Protein AF-C5F052-F1 (afdb_monomer)

Structure (mmCIF, N/CA/C/O backbone):
data_AF-C5F052-F1
#
_entry.id   AF-C5F052-F1
#
loop_
_atom_site.group_PDB
_atom_site.id
_atom_site.type_symbol
_atom_site.label_atom_id
_atom_site.label_alt_id
_atom_site.label_comp_id
_atom_site.label_asym_id
_atom_site.label_entity_id
_atom_site.label_seq_id
_atom_site.pdbx_PDB_ins_code
_atom_site.Cartn_x
_atom_site.Cartn_y
_atom_site.Cartn_z
_atom_site.occupancy
_atom_site.B_iso_or_equiv
_atom_site.auth_seq_id
_atom_site.auth_comp_id
_atom_site.auth_asym_id
_atom_site.auth_atom_id
_atom_site.pdbx_PDB_model_num
ATOM 1 N N . MET A 1 1 ? 9.091 -8.309 -28.861 1.00 76.25 1 MET A N 1
ATOM 2 C CA . MET A 1 1 ? 9.147 -7.336 -27.752 1.00 76.25 1 MET A CA 1
ATOM 3 C C . MET A 1 1 ? 10.088 -6.227 -28.174 1.00 76.25 1 MET A C 1
ATOM 5 O O . MET A 1 1 ? 11.182 -6.551 -28.625 1.00 76.25 1 MET A O 1
ATOM 9 N N . ASN A 1 2 ? 9.654 -4.967 -28.148 1.00 94.31 2 ASN A N 1
ATOM 10 C CA . ASN A 1 2 ? 10.556 -3.864 -28.484 1.00 94.31 2 ASN A CA 1
ATOM 11 C C . ASN A 1 2 ? 11.431 -3.508 -27.253 1.00 94.31 2 ASN A C 1
ATOM 13 O O . ASN A 1 2 ? 11.089 -3.896 -26.133 1.00 94.31 2 ASN A O 1
ATOM 17 N N . PRO A 1 3 ? 12.548 -2.775 -27.420 1.00 95.12 3 PRO A N 1
ATOM 18 C CA . PRO A 1 3 ? 13.423 -2.424 -26.299 1.00 95.12 3 PRO A CA 1
ATOM 19 C C . PRO A 1 3 ? 12.743 -1.641 -25.165 1.00 95.12 3 PRO A C 1
ATOM 21 O O . PRO A 1 3 ? 13.102 -1.828 -24.007 1.00 95.12 3 PRO A O 1
ATOM 24 N N . LYS A 1 4 ? 11.758 -0.784 -25.466 1.00 94.38 4 LYS A N 1
ATOM 25 C CA . LYS A 1 4 ? 10.986 -0.046 -24.453 1.00 94.38 4 LYS A CA 1
ATOM 26 C C . LYS A 1 4 ? 10.128 -0.991 -23.617 1.00 94.38 4 LYS A C 1
ATOM 28 O O . LYS A 1 4 ? 10.202 -0.913 -22.398 1.00 94.38 4 LYS A O 1
ATOM 33 N N . ASP A 1 5 ? 9.410 -1.913 -24.259 1.00 94.31 5 ASP A N 1
ATOM 34 C CA . ASP A 1 5 ? 8.573 -2.903 -23.564 1.00 94.31 5 ASP A CA 1
ATOM 35 C C . ASP A 1 5 ? 9.423 -3.754 -22.607 1.00 94.31 5 ASP A C 1
ATOM 37 O O . ASP A 1 5 ? 9.027 -4.038 -21.480 1.00 94.31 5 ASP A O 1
ATOM 41 N N . PHE A 1 6 ? 10.629 -4.131 -23.046 1.00 94.19 6 PHE A N 1
ATOM 42 C CA . PHE A 1 6 ? 11.562 -4.895 -22.221 1.00 94.19 6 PHE A CA 1
ATOM 43 C C . PHE A 1 6 ? 12.068 -4.082 -21.019 1.00 94.19 6 PHE A C 1
ATOM 45 O O . PHE A 1 6 ? 12.111 -4.589 -19.900 1.00 94.19 6 PHE A O 1
ATOM 52 N N . ILE A 1 7 ? 12.407 -2.804 -21.223 1.00 94.12 7 ILE A N 1
ATOM 53 C CA . ILE A 1 7 ? 12.819 -1.899 -20.139 1.00 94.12 7 ILE A CA 1
ATOM 54 C C . ILE A 1 7 ? 11.684 -1.693 -19.127 1.00 94.12 7 ILE A C 1
ATOM 56 O O . ILE A 1 7 ? 11.941 -1.659 -17.925 1.00 94.12 7 ILE A O 1
ATOM 60 N N . GLU A 1 8 ? 10.441 -1.554 -19.584 1.00 92.19 8 GLU A N 1
ATOM 61 C CA . GLU A 1 8 ? 9.273 -1.440 -18.702 1.00 92.19 8 GLU A CA 1
ATOM 62 C C . GLU A 1 8 ? 9.063 -2.713 -17.884 1.00 92.19 8 GLU A C 1
ATOM 64 O O . GLU A 1 8 ? 8.912 -2.636 -16.667 1.00 92.19 8 GLU A O 1
ATOM 69 N N . GLN A 1 9 ? 9.178 -3.884 -18.512 1.00 93.44 9 GLN A N 1
ATOM 70 C CA . GLN A 1 9 ? 9.093 -5.160 -17.809 1.00 93.44 9 GLN A CA 1
ATOM 71 C C . GLN A 1 9 ? 10.181 -5.309 -16.730 1.00 93.44 9 GLN A C 1
ATOM 73 O O . GLN A 1 9 ? 9.907 -5.796 -15.634 1.00 93.44 9 GLN A O 1
ATOM 78 N N . LEU A 1 10 ? 11.416 -4.875 -17.006 1.00 94.44 10 LEU A N 1
ATOM 79 C CA . LEU A 1 10 ? 12.495 -4.890 -16.013 1.00 94.44 10 LEU A CA 1
ATOM 80 C C . LEU A 1 10 ? 12.200 -3.969 -14.822 1.00 94.44 10 LEU A C 1
ATOM 82 O O . LEU A 1 10 ? 12.484 -4.341 -13.684 1.00 94.44 10 LEU A O 1
ATOM 86 N N . LYS A 1 11 ? 11.612 -2.791 -15.067 1.00 92.50 11 LYS A N 1
ATOM 87 C CA . LYS A 1 11 ? 11.181 -1.880 -13.996 1.00 92.50 11 LYS A CA 1
ATOM 88 C C . LYS A 1 11 ? 10.094 -2.508 -13.135 1.00 92.50 11 LYS A C 1
ATOM 90 O O . LYS A 1 11 ? 10.193 -2.449 -11.915 1.00 92.50 11 LYS A O 1
ATOM 95 N N . ASP A 1 12 ? 9.119 -3.163 -13.759 1.00 93.75 12 ASP A N 1
ATOM 96 C CA . ASP A 1 12 ? 8.063 -3.864 -13.032 1.00 93.75 12 ASP A CA 1
ATOM 97 C C . ASP A 1 12 ? 8.633 -4.952 -12.125 1.00 93.75 12 ASP A C 1
ATOM 99 O O . ASP A 1 12 ? 8.259 -5.039 -10.959 1.00 93.75 12 ASP A O 1
ATOM 103 N N . TYR A 1 13 ? 9.574 -5.760 -12.620 1.00 94.50 13 TYR A N 1
ATOM 104 C CA . TYR A 1 13 ? 10.217 -6.780 -11.792 1.00 94.50 13 TYR A CA 1
ATOM 105 C C . TYR A 1 13 ? 11.030 -6.185 -10.644 1.00 94.50 13 TYR A C 1
ATOM 107 O O . TYR A 1 13 ? 10.999 -6.736 -9.545 1.0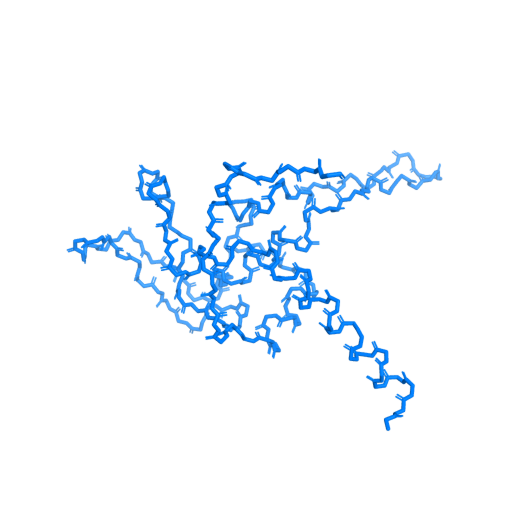0 94.50 13 TYR A O 1
ATOM 115 N N . ALA A 1 14 ? 11.721 -5.066 -10.868 1.00 93.19 14 ALA A N 1
ATOM 116 C CA . ALA A 1 14 ? 12.439 -4.369 -9.807 1.00 93.19 14 ALA A CA 1
ATOM 117 C C . ALA A 1 14 ? 11.477 -3.845 -8.728 1.00 93.19 14 ALA A C 1
ATOM 119 O O . ALA A 1 14 ? 11.719 -4.050 -7.540 1.00 93.19 14 ALA A O 1
ATOM 120 N N . ASP A 1 15 ? 10.357 -3.239 -9.130 1.00 94.44 15 ASP A N 1
ATOM 121 C CA . ASP A 1 15 ? 9.331 -2.757 -8.204 1.00 94.44 15 ASP A CA 1
ATOM 122 C C . ASP A 1 15 ? 8.656 -3.906 -7.446 1.00 94.44 15 ASP A C 1
ATOM 124 O O . ASP A 1 15 ? 8.441 -3.793 -6.242 1.00 94.44 15 ASP A O 1
ATOM 128 N N . ILE A 1 16 ? 8.365 -5.030 -8.111 1.00 92.75 16 ILE A N 1
ATOM 129 C CA . ILE A 1 16 ? 7.816 -6.236 -7.472 1.00 92.75 16 ILE A CA 1
ATOM 130 C C . ILE A 1 16 ? 8.807 -6.808 -6.454 1.00 92.75 16 ILE A C 1
ATOM 132 O O . ILE A 1 16 ? 8.405 -7.151 -5.342 1.00 92.75 16 ILE A O 1
ATOM 136 N N . ALA A 1 17 ? 10.088 -6.910 -6.813 1.00 91.50 17 ALA A N 1
ATOM 137 C CA . ALA A 1 17 ? 11.126 -7.401 -5.914 1.00 91.50 17 ALA A CA 1
ATOM 138 C C . ALA A 1 17 ? 11.255 -6.496 -4.682 1.00 91.50 17 ALA A C 1
ATOM 140 O O . ALA A 1 17 ? 11.246 -6.993 -3.559 1.00 91.50 17 ALA A O 1
ATOM 141 N N . ASP A 1 18 ? 11.284 -5.176 -4.869 1.00 91.06 18 ASP A N 1
ATOM 142 C CA . ASP A 1 18 ? 11.348 -4.207 -3.773 1.00 91.06 18 ASP A CA 1
ATOM 143 C C . ASP A 1 18 ? 10.094 -4.279 -2.881 1.00 91.06 18 ASP A C 1
ATOM 145 O O . ASP A 1 18 ? 10.191 -4.378 -1.658 1.00 91.06 18 ASP A O 1
ATOM 149 N N . ALA A 1 19 ? 8.908 -4.347 -3.493 1.00 91.25 19 ALA A N 1
ATOM 150 C CA . ALA A 1 19 ? 7.632 -4.497 -2.799 1.00 91.25 19 ALA A CA 1
ATOM 151 C C . ALA A 1 19 ? 7.489 -5.825 -2.041 1.00 91.25 19 ALA A C 1
ATOM 153 O O . ALA A 1 19 ? 6.732 -5.885 -1.073 1.00 91.25 19 ALA A O 1
ATOM 154 N N . SER A 1 20 ? 8.196 -6.886 -2.443 1.00 88.31 20 SER A N 1
ATOM 155 C CA . SER A 1 20 ? 8.141 -8.183 -1.754 1.00 88.31 20 SER A CA 1
ATOM 156 C C . SER A 1 20 ? 8.691 -8.123 -0.323 1.00 88.31 20 SER A C 1
ATOM 158 O O . SER A 1 20 ? 8.275 -8.906 0.526 1.00 88.31 20 SER A O 1
ATOM 160 N N . TYR A 1 21 ? 9.553 -7.139 -0.041 1.00 87.25 21 TYR A N 1
ATOM 161 C CA . TYR A 1 21 ? 10.078 -6.833 1.292 1.00 87.25 21 TYR A CA 1
ATOM 162 C C . TYR A 1 21 ? 9.204 -5.854 2.085 1.00 87.25 21 TYR A C 1
ATOM 164 O O . TYR A 1 21 ? 9.555 -5.476 3.208 1.00 87.25 21 TYR A O 1
ATOM 172 N N . ALA A 1 22 ? 8.075 -5.408 1.528 1.00 85.38 22 ALA A N 1
ATOM 173 C CA . ALA A 1 22 ? 7.105 -4.662 2.310 1.00 85.38 22 ALA A CA 1
ATOM 174 C C . ALA A 1 22 ? 6.522 -5.577 3.394 1.00 85.38 22 ALA A C 1
ATOM 176 O O . ALA A 1 22 ? 6.327 -6.776 3.188 1.00 85.38 22 ALA A O 1
ATOM 177 N N . MET A 1 23 ? 6.214 -5.011 4.560 1.00 80.19 23 MET A N 1
ATOM 178 C CA . MET A 1 23 ? 5.612 -5.755 5.666 1.00 80.19 23 MET A CA 1
ATOM 179 C C . MET A 1 23 ? 4.125 -6.056 5.376 1.00 80.19 23 MET A C 1
ATOM 181 O O . MET A 1 23 ? 3.211 -5.517 5.992 1.00 80.19 23 MET A O 1
ATOM 185 N N . LEU A 1 24 ? 3.860 -6.887 4.367 1.00 79.94 24 LEU A N 1
ATOM 186 C CA . LEU A 1 24 ? 2.518 -7.144 3.835 1.00 79.94 24 LEU A CA 1
ATOM 187 C C . LEU A 1 24 ? 1.652 -8.001 4.767 1.00 79.94 24 LEU A C 1
ATOM 189 O O . LEU A 1 24 ? 0.440 -8.061 4.584 1.00 79.94 24 LEU A O 1
ATOM 193 N N . GLU A 1 25 ? 2.232 -8.608 5.800 1.00 73.38 25 GLU A N 1
ATOM 194 C CA . GLU A 1 25 ? 1.491 -9.310 6.856 1.00 73.38 25 GLU A CA 1
ATOM 195 C C . GLU A 1 25 ? 0.474 -8.393 7.561 1.00 73.38 25 GLU A C 1
ATOM 197 O O . GLU A 1 25 ? -0.645 -8.818 7.877 1.00 73.38 25 GLU A O 1
ATOM 202 N N . TYR A 1 26 ? 0.796 -7.096 7.672 1.00 66.62 26 TYR A N 1
ATOM 203 C CA . TYR A 1 26 ? -0.071 -6.079 8.270 1.00 66.62 26 TYR A CA 1
ATOM 204 C C . TYR A 1 26 ? -1.338 -5.779 7.459 1.00 66.62 26 TYR A C 1
ATOM 206 O O . TYR A 1 26 ? -2.237 -5.128 7.985 1.00 66.62 26 TYR A O 1
ATOM 214 N N . ILE A 1 27 ? -1.459 -6.249 6.207 1.00 77.31 27 ILE A N 1
ATOM 215 C CA . ILE A 1 27 ? -2.703 -6.090 5.431 1.00 77.31 27 ILE A CA 1
ATOM 216 C C . ILE A 1 27 ? -3.790 -7.083 5.875 1.00 77.31 27 ILE A C 1
ATOM 218 O O . ILE A 1 27 ? -4.969 -6.830 5.634 1.00 77.31 27 ILE A O 1
ATOM 222 N N . LYS A 1 28 ? -3.407 -8.206 6.508 1.00 68.00 28 LYS A N 1
ATOM 223 C CA . LYS A 1 28 ? -4.319 -9.294 6.917 1.00 68.00 28 LYS A CA 1
ATOM 224 C C . LYS A 1 28 ? -4.411 -9.475 8.429 1.00 68.00 28 LYS A C 1
ATOM 226 O O . LYS A 1 28 ? -5.466 -9.873 8.917 1.00 68.00 28 LYS A O 1
ATOM 231 N N . LYS A 1 29 ? -3.340 -9.200 9.178 1.00 59.69 29 LYS A N 1
ATOM 232 C CA . LYS A 1 29 ? -3.299 -9.360 10.636 1.00 59.69 29 LYS A CA 1
ATOM 233 C C . LYS A 1 29 ? -2.735 -8.099 11.276 1.00 59.69 29 LYS A C 1
ATOM 235 O O . LYS A 1 29 ? -1.584 -7.742 11.064 1.00 59.69 29 LYS A O 1
ATOM 240 N N . ASN A 1 30 ? -3.543 -7.452 12.110 1.00 58.81 30 ASN A N 1
ATOM 241 C CA . ASN A 1 30 ? -3.002 -6.539 13.110 1.00 58.81 30 ASN A CA 1
ATOM 242 C C . ASN A 1 30 ? -2.183 -7.387 14.090 1.00 58.81 30 ASN A C 1
ATOM 244 O O . ASN A 1 30 ? -2.682 -8.411 14.568 1.00 58.81 30 ASN A O 1
ATOM 248 N N . THR A 1 31 ? -0.933 -7.010 14.353 1.00 53.16 31 THR A N 1
ATOM 249 C CA . THR A 1 31 ? -0.104 -7.743 15.319 1.00 53.16 31 THR A CA 1
ATOM 250 C C . THR A 1 31 ? -0.681 -7.635 16.733 1.00 53.16 31 THR A C 1
ATOM 252 O O . THR A 1 31 ? -1.579 -6.844 17.030 1.00 53.16 31 THR A O 1
ATOM 255 N N . GLU A 1 32 ? -0.184 -8.450 17.656 1.00 50.50 32 GLU A N 1
ATOM 256 C CA . GLU A 1 32 ? -0.645 -8.393 19.043 1.00 50.50 32 GLU A CA 1
ATOM 257 C C . GLU A 1 32 ? -0.286 -7.056 19.724 1.00 50.50 32 GLU A C 1
ATOM 259 O O . GLU A 1 32 ? -1.038 -6.579 20.574 1.00 50.50 32 GLU A O 1
ATOM 264 N N . SER A 1 33 ? 0.821 -6.410 19.327 1.00 54.91 33 SER A N 1
ATOM 265 C CA . SER A 1 33 ? 1.191 -5.072 19.816 1.00 54.91 33 SER A CA 1
ATOM 266 C C . SER A 1 33 ? 0.279 -3.982 19.246 1.00 54.91 33 SER A C 1
ATOM 268 O O . SER A 1 33 ? -0.161 -3.107 19.987 1.00 54.91 33 SER A O 1
ATOM 270 N N . ASP A 1 34 ? -0.073 -4.084 17.964 1.00 58.88 34 ASP A N 1
ATOM 271 C CA . ASP A 1 34 ? -1.050 -3.235 17.279 1.00 58.88 34 ASP A CA 1
ATOM 272 C C . ASP A 1 34 ? -2.405 -3.270 18.006 1.00 58.88 34 ASP A C 1
ATOM 274 O O . ASP A 1 34 ? -2.969 -2.229 18.343 1.00 58.88 34 ASP A O 1
ATOM 278 N N . ARG A 1 35 ? -2.875 -4.470 18.376 1.00 58.22 35 ARG A N 1
ATOM 279 C CA . ARG A 1 35 ? -4.088 -4.646 19.192 1.00 58.22 35 ARG A CA 1
ATOM 280 C C . ARG A 1 35 ? -3.955 -4.038 20.589 1.00 58.22 35 ARG A C 1
ATOM 282 O O . ARG A 1 35 ? -4.877 -3.364 21.038 1.00 58.22 35 ARG A O 1
ATOM 289 N N . LYS A 1 36 ? -2.823 -4.247 21.273 1.00 58.50 36 LYS A N 1
ATOM 290 C CA . LYS A 1 36 ? -2.569 -3.697 22.622 1.00 58.50 36 LYS A CA 1
ATOM 291 C C . LYS A 1 36 ? -2.497 -2.166 22.635 1.00 58.50 36 LYS A C 1
ATOM 293 O O . LYS A 1 36 ? -2.900 -1.557 23.620 1.00 58.50 36 LYS A O 1
ATOM 298 N N . ASN A 1 37 ? -2.041 -1.558 21.542 1.00 60.47 37 ASN A N 1
ATOM 299 C CA . ASN A 1 37 ? -1.910 -0.107 21.394 1.00 60.47 37 ASN A CA 1
ATOM 300 C C . ASN A 1 37 ? -3.102 0.550 20.674 1.00 60.47 37 ASN A C 1
ATOM 302 O O . ASN A 1 37 ? -3.049 1.743 20.385 1.00 60.47 37 ASN A O 1
ATOM 306 N N . ASN A 1 38 ? -4.166 -0.201 20.369 1.00 57.09 38 ASN A N 1
ATOM 307 C CA . ASN A 1 38 ? -5.303 0.250 19.557 1.00 57.09 38 ASN A CA 1
ATOM 308 C C . ASN A 1 38 ? -4.922 0.817 18.171 1.00 57.09 38 ASN A C 1
ATOM 310 O O . ASN A 1 38 ? -5.622 1.668 17.620 1.00 57.09 38 ASN A O 1
ATOM 314 N N . VAL A 1 39 ? -3.825 0.341 17.585 1.00 59.38 39 VAL A N 1
ATOM 315 C CA . VAL A 1 39 ? -3.371 0.708 16.242 1.00 59.38 39 VAL A CA 1
ATOM 316 C C . VAL A 1 39 ? -3.783 -0.407 15.295 1.00 59.38 39 VAL A C 1
ATOM 318 O O . VAL A 1 39 ? -3.124 -1.431 15.237 1.00 59.38 39 VAL A O 1
ATOM 321 N N . PHE A 1 40 ? -4.857 -0.237 14.529 1.00 62.56 40 PHE A N 1
ATOM 322 C CA . PHE A 1 40 ? -5.251 -1.233 13.530 1.00 62.56 40 PHE A CA 1
ATOM 323 C C . PHE A 1 40 ? -4.931 -0.692 12.136 1.00 62.56 40 PHE A C 1
ATOM 325 O O . PHE A 1 40 ? -5.242 0.447 11.785 1.00 62.56 40 PHE A O 1
ATOM 332 N N . LYS A 1 41 ? -4.227 -1.503 11.356 1.00 63.38 41 LYS A N 1
ATOM 333 C CA . LYS A 1 41 ? -3.577 -1.103 10.106 1.00 63.38 41 LYS A CA 1
ATOM 334 C C . LYS A 1 41 ? -4.246 -1.711 8.884 1.00 63.38 41 LYS A C 1
ATOM 336 O O . LYS A 1 41 ? -4.038 -1.208 7.789 1.00 63.38 41 LYS A O 1
ATOM 341 N N . ALA A 1 42 ? -5.058 -2.750 9.068 1.00 69.62 42 ALA A N 1
ATOM 342 C CA . ALA A 1 42 ? -5.524 -3.617 7.996 1.00 69.62 42 ALA A CA 1
ATOM 343 C C . ALA A 1 42 ? -6.974 -3.342 7.567 1.00 69.62 42 ALA A C 1
ATOM 345 O O . ALA A 1 42 ? -7.892 -3.354 8.384 1.00 69.62 42 ALA A O 1
ATOM 346 N N . ASP A 1 43 ? -7.185 -3.181 6.264 1.00 80.25 43 ASP A N 1
ATOM 347 C CA . ASP A 1 43 ? -8.498 -3.186 5.603 1.00 80.25 43 ASP A CA 1
ATOM 348 C C . ASP A 1 43 ? -8.752 -4.470 4.793 1.00 80.25 43 ASP A C 1
ATOM 350 O O . ASP A 1 43 ? -9.809 -4.614 4.179 1.00 80.25 43 ASP A O 1
ATOM 354 N N . ASN A 1 44 ? -7.802 -5.413 4.813 1.00 79.06 44 ASN A N 1
ATOM 355 C CA . ASN A 1 44 ? -7.828 -6.661 4.049 1.00 79.06 44 ASN A CA 1
ATOM 356 C C . ASN A 1 44 ? -7.959 -6.462 2.527 1.00 79.06 44 ASN A C 1
ATOM 358 O O . ASN A 1 44 ? -8.408 -7.358 1.809 1.00 79.06 44 ASN A O 1
ATOM 362 N N . LEU A 1 45 ? -7.559 -5.293 2.019 1.00 86.50 45 LEU A N 1
ATOM 363 C CA . LEU A 1 45 ? -7.492 -5.029 0.589 1.00 86.50 45 LEU A CA 1
ATOM 364 C C . LEU A 1 45 ? -6.102 -5.371 0.061 1.00 86.50 45 LEU A C 1
ATOM 366 O O . LEU A 1 45 ? -5.082 -5.004 0.635 1.00 86.50 45 LEU A O 1
ATOM 370 N N . THR A 1 46 ? -6.072 -6.073 -1.067 1.00 88.50 46 THR A N 1
ATOM 371 C CA . THR A 1 46 ? -4.839 -6.520 -1.733 1.00 88.50 46 THR A CA 1
ATOM 372 C C . THR A 1 46 ? -4.590 -5.801 -3.056 1.00 88.50 46 THR A C 1
ATOM 374 O O . THR A 1 46 ? -3.760 -6.256 -3.840 1.00 88.50 46 THR A O 1
ATOM 377 N N . PHE A 1 47 ? -5.381 -4.771 -3.359 1.00 92.44 47 PHE A N 1
ATOM 378 C CA . PHE A 1 47 ? -5.359 -4.027 -4.615 1.00 92.44 47 PHE A CA 1
ATOM 379 C C . PHE A 1 47 ? -5.983 -2.643 -4.422 1.00 92.44 47 PHE A C 1
ATOM 381 O O . PHE A 1 47 ? -6.956 -2.506 -3.676 1.00 92.44 47 PHE A O 1
ATOM 388 N N . GLY A 1 48 ? -5.450 -1.656 -5.139 1.00 94.56 48 GLY A N 1
ATOM 389 C CA . GLY A 1 48 ? -5.913 -0.275 -5.118 1.00 94.56 48 GLY A CA 1
ATOM 390 C C . GLY A 1 48 ? -5.259 0.569 -4.026 1.00 94.56 48 GLY A C 1
ATOM 391 O O . GLY A 1 48 ? -4.963 0.085 -2.929 1.00 94.56 48 GLY A O 1
ATOM 392 N N . ASP A 1 49 ? -5.055 1.851 -4.323 1.00 95.25 49 ASP A N 1
ATOM 393 C CA . ASP A 1 49 ? -4.429 2.801 -3.402 1.00 95.25 49 ASP A CA 1
ATOM 394 C C . ASP A 1 49 ? -5.421 3.450 -2.432 1.00 95.25 49 ASP A C 1
ATOM 396 O O . ASP A 1 49 ? -5.045 3.774 -1.306 1.00 95.25 49 ASP A O 1
ATOM 400 N N . LYS A 1 50 ? -6.697 3.587 -2.824 1.00 95.25 50 LYS A N 1
ATOM 401 C CA . LYS A 1 50 ? -7.755 4.215 -2.014 1.00 95.25 50 LYS A CA 1
ATOM 402 C C . LYS A 1 50 ? -8.913 3.289 -1.665 1.00 95.25 50 LYS A C 1
ATOM 404 O O . LYS A 1 50 ? -9.367 2.479 -2.475 1.00 95.25 50 LYS A O 1
ATOM 409 N N . LEU A 1 51 ? -9.485 3.518 -0.483 1.00 92.75 51 LEU A N 1
ATOM 410 C CA . LEU A 1 51 ? -10.766 2.944 -0.085 1.00 92.75 51 LEU A CA 1
ATOM 411 C C . LEU A 1 51 ? -11.920 3.465 -0.945 1.00 92.75 51 LEU A C 1
ATOM 413 O O . LEU A 1 51 ? -12.144 4.671 -1.043 1.00 92.75 51 LEU A O 1
ATOM 417 N N . GLN A 1 52 ? -12.714 2.540 -1.484 1.00 93.69 52 GLN A N 1
ATOM 418 C CA . GLN A 1 52 ? -13.917 2.852 -2.269 1.00 93.69 52 GLN A CA 1
ATOM 419 C C . GLN A 1 52 ? -15.173 3.033 -1.404 1.00 93.69 52 GLN A C 1
ATOM 421 O O . GLN A 1 52 ? -16.154 3.636 -1.844 1.00 93.69 52 GLN A O 1
ATOM 426 N N . GLN A 1 53 ? -15.130 2.552 -0.162 1.00 92.06 53 GLN A N 1
ATOM 427 C CA . GLN A 1 53 ? -16.198 2.645 0.827 1.00 92.06 53 GLN A CA 1
ATOM 428 C C . GLN A 1 53 ? -15.612 2.655 2.240 1.00 92.06 53 GLN A C 1
ATOM 430 O O . GLN A 1 53 ? -14.454 2.279 2.434 1.00 92.06 53 GLN A O 1
ATOM 435 N N . ASP A 1 54 ? -16.426 3.050 3.212 1.00 91.00 54 ASP A N 1
ATOM 436 C CA . ASP A 1 54 ? -16.056 2.991 4.621 1.00 91.00 54 ASP A CA 1
ATOM 437 C C . ASP A 1 54 ? -15.839 1.542 5.069 1.00 91.00 54 ASP A C 1
ATOM 439 O O . ASP A 1 54 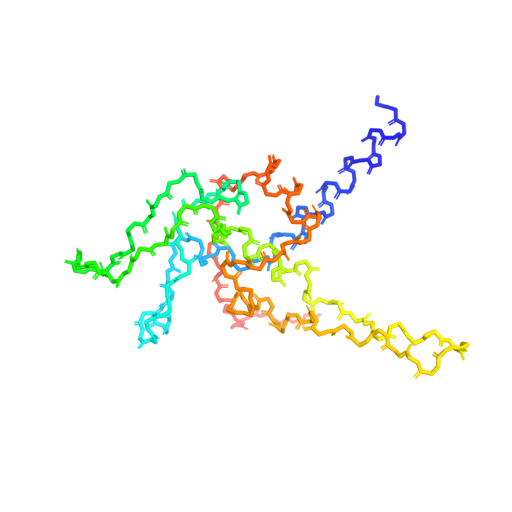? -16.622 0.645 4.742 1.00 91.00 54 ASP A O 1
ATOM 443 N N . ILE A 1 55 ? -14.797 1.317 5.867 1.00 85.56 55 ILE A N 1
ATOM 444 C CA . ILE A 1 55 ? -14.487 0.006 6.439 1.00 85.56 55 ILE A CA 1
ATOM 445 C C . ILE A 1 55 ? -14.628 0.073 7.952 1.00 85.56 55 ILE A C 1
ATOM 447 O O . ILE A 1 55 ? -13.977 0.869 8.627 1.00 85.56 55 ILE A O 1
ATOM 451 N N . LYS A 1 56 ? -15.489 -0.791 8.491 1.00 85.75 56 LYS A N 1
ATOM 452 C CA . LYS A 1 56 ? -15.672 -0.964 9.933 1.00 85.75 56 LYS A CA 1
ATOM 453 C C . LYS A 1 56 ? -14.605 -1.913 10.451 1.00 85.75 56 LYS A C 1
ATOM 455 O O . LYS A 1 56 ? -14.644 -3.101 10.138 1.00 85.75 56 LYS A O 1
ATOM 460 N N . VAL A 1 57 ? -13.692 -1.397 11.260 1.00 78.62 57 VAL A N 1
ATOM 461 C CA . VAL A 1 57 ? -12.669 -2.214 11.906 1.00 78.62 57 VAL A CA 1
ATOM 462 C C . VAL A 1 57 ? -13.199 -2.661 13.260 1.00 78.62 57 VAL A C 1
ATOM 464 O O . VAL A 1 57 ? -13.679 -1.849 14.056 1.00 78.62 57 VAL A O 1
ATOM 467 N N . LYS A 1 58 ? -13.168 -3.974 13.486 1.00 77.75 58 LYS A N 1
ATOM 468 C CA . LYS A 1 58 ? -13.691 -4.619 14.689 1.00 77.75 58 LYS A CA 1
ATOM 469 C C . LYS A 1 58 ? -12.579 -5.336 15.445 1.00 77.75 58 LYS A C 1
ATOM 471 O O . LYS A 1 58 ? -11.598 -5.753 14.833 1.00 77.75 58 LYS A O 1
ATOM 476 N N . ASP A 1 59 ? -12.750 -5.477 16.755 1.00 75.88 59 ASP A N 1
ATOM 477 C CA . ASP A 1 59 ? -11.890 -6.332 17.574 1.00 75.88 59 ASP A CA 1
ATOM 478 C C . ASP A 1 59 ? -12.194 -7.826 17.351 1.00 75.88 59 ASP A C 1
ATOM 480 O O . ASP A 1 59 ? -13.136 -8.203 16.647 1.00 75.88 59 ASP A O 1
ATOM 484 N N . ASP A 1 60 ? -11.414 -8.687 18.005 1.00 73.12 60 ASP A N 1
ATOM 485 C CA . ASP A 1 60 ? -11.581 -10.145 17.945 1.00 73.12 60 ASP A CA 1
ATOM 486 C C . ASP A 1 60 ? -12.910 -10.629 18.562 1.00 73.12 60 ASP A C 1
ATOM 488 O O . ASP A 1 60 ? -13.304 -11.778 18.373 1.00 73.12 60 ASP A O 1
ATOM 492 N N . LYS A 1 61 ? -13.619 -9.758 19.293 1.00 80.19 61 LYS A N 1
ATOM 493 C CA . LYS A 1 61 ? -14.930 -10.015 19.908 1.00 80.19 61 LYS A CA 1
ATOM 494 C C . LYS A 1 61 ? -16.088 -9.451 19.070 1.00 80.19 61 LYS A C 1
ATOM 496 O O . LYS A 1 61 ? -17.245 -9.613 19.447 1.00 80.19 61 LYS A O 1
ATOM 501 N N . GLY A 1 62 ? -15.801 -8.813 17.934 1.00 77.19 62 GLY A N 1
ATOM 502 C CA . GLY A 1 62 ? -16.787 -8.231 17.027 1.00 77.19 62 GLY A CA 1
ATOM 503 C C . GLY A 1 62 ? -17.269 -6.821 17.391 1.00 77.19 62 GLY A C 1
ATOM 504 O O . GLY A 1 62 ? -18.151 -6.300 16.696 1.00 77.19 62 GLY A O 1
ATOM 505 N N . ASN A 1 63 ? -16.701 -6.182 18.418 1.00 82.75 63 ASN A N 1
ATOM 506 C CA . ASN A 1 63 ? -17.016 -4.802 18.783 1.00 82.75 63 ASN A CA 1
ATOM 507 C C . ASN A 1 63 ? -16.421 -3.834 17.761 1.00 82.75 63 ASN A C 1
ATOM 509 O O . ASN A 1 63 ? -15.294 -4.018 17.304 1.00 82.75 63 ASN A O 1
ATOM 513 N N . LEU A 1 64 ? -17.168 -2.784 17.410 1.00 83.56 64 LEU A N 1
ATOM 514 C CA . LEU A 1 64 ? -16.658 -1.718 16.550 1.00 83.56 64 LEU A CA 1
ATOM 515 C C . LEU A 1 64 ? -15.579 -0.930 17.296 1.00 83.56 64 LEU A C 1
ATOM 517 O O . LEU A 1 64 ? -15.844 -0.401 18.372 1.00 83.56 64 LEU A O 1
ATOM 521 N N . LEU A 1 65 ? -14.402 -0.812 16.690 1.00 79.31 65 LEU A N 1
ATOM 522 C CA . LEU A 1 65 ? -13.317 0.008 17.221 1.00 79.31 65 LEU A CA 1
ATOM 523 C C . LEU A 1 65 ? -13.317 1.389 16.575 1.00 79.31 65 LEU A C 1
ATOM 525 O O . LEU A 1 65 ? -13.370 2.400 17.266 1.00 79.31 65 LEU A O 1
ATOM 529 N N . TYR A 1 66 ? -13.306 1.436 15.243 1.00 82.19 66 TYR A N 1
ATOM 530 C CA . TYR A 1 66 ? -13.403 2.676 14.476 1.00 82.19 66 TYR A CA 1
ATOM 531 C C . TYR A 1 66 ? -13.838 2.399 13.032 1.00 82.19 66 TYR A C 1
ATOM 533 O O . TYR A 1 66 ? -13.946 1.251 12.586 1.00 82.19 66 TYR A O 1
ATOM 541 N N . ILE A 1 67 ? -14.097 3.481 12.299 1.00 85.88 67 ILE A N 1
ATOM 542 C CA . ILE A 1 67 ? -14.422 3.459 10.875 1.00 85.88 67 ILE A CA 1
ATOM 543 C C . ILE A 1 67 ? -13.257 4.083 10.118 1.00 85.88 67 ILE A C 1
ATOM 545 O O . ILE A 1 67 ? -12.871 5.218 10.391 1.00 85.88 67 ILE A O 1
ATOM 549 N N . LYS A 1 68 ? -12.707 3.343 9.159 1.00 86.81 68 LYS A N 1
ATOM 550 C CA . LYS A 1 68 ? -11.748 3.868 8.194 1.00 86.81 68 LYS A CA 1
ATOM 551 C C . LYS A 1 68 ? -12.536 4.472 7.024 1.00 86.81 68 LYS A C 1
ATOM 553 O O . LYS A 1 68 ? -13.253 3.723 6.357 1.00 86.81 68 LYS A O 1
ATOM 558 N N . PRO A 1 69 ? -12.467 5.793 6.797 1.00 90.88 69 PRO A N 1
ATOM 559 C CA . PRO A 1 69 ? -13.365 6.454 5.862 1.00 90.88 69 PRO A CA 1
ATOM 560 C C . PRO A 1 69 ? -12.951 6.232 4.406 1.00 90.88 69 PRO A C 1
ATOM 562 O O . PRO A 1 69 ? -11.761 6.127 4.081 1.00 90.88 69 PRO A O 1
ATOM 565 N N . LYS A 1 70 ? -13.943 6.216 3.515 1.00 93.94 70 LYS A N 1
ATOM 566 C CA . LYS A 1 70 ? -13.776 6.228 2.060 1.00 93.94 70 LYS A CA 1
ATOM 567 C C . LYS A 1 70 ? -12.787 7.318 1.625 1.00 93.94 70 LYS A C 1
ATOM 569 O O . LYS A 1 70 ? -12.787 8.425 2.155 1.00 93.94 70 LYS A O 1
ATOM 574 N N . GLY A 1 71 ? -11.962 7.015 0.623 1.00 93.31 71 GLY A N 1
ATOM 575 C CA . GL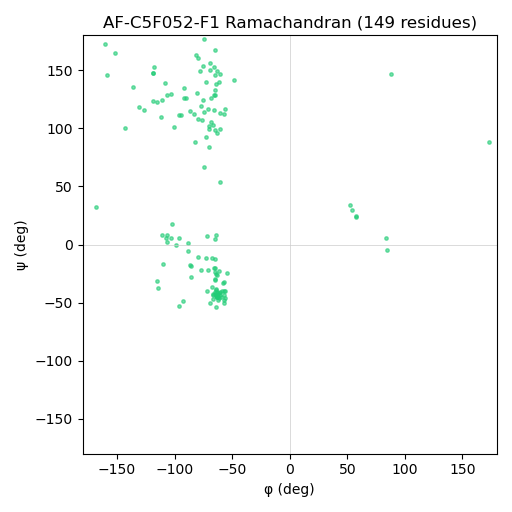Y A 1 71 ? -10.979 7.948 0.059 1.00 93.31 71 GLY A CA 1
ATOM 576 C C . GLY A 1 71 ? -9.641 8.017 0.805 1.00 93.31 71 GLY A C 1
ATOM 577 O O . GLY A 1 71 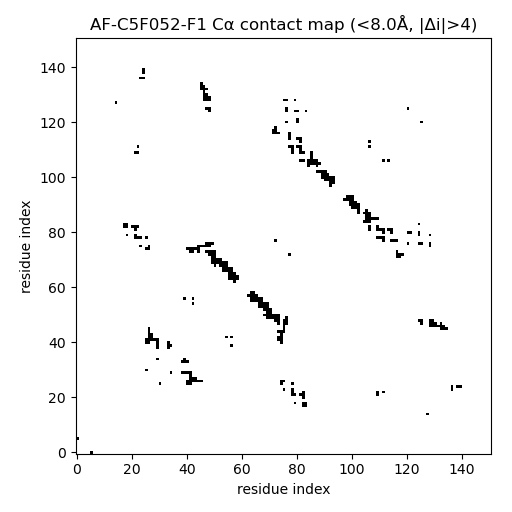? -8.712 8.667 0.323 1.00 93.31 71 GLY A O 1
ATOM 578 N N . THR A 1 72 ? -9.497 7.322 1.937 1.00 92.31 72 THR A N 1
ATOM 579 C CA . THR A 1 72 ? -8.194 7.143 2.602 1.00 92.31 72 THR A CA 1
ATOM 580 C C . THR A 1 72 ? -7.353 6.057 1.934 1.00 92.31 72 THR A C 1
ATOM 582 O O . THR A 1 72 ? -7.875 5.226 1.188 1.00 92.31 72 THR A O 1
ATOM 585 N N . ASN A 1 73 ? -6.042 6.084 2.181 1.00 92.25 73 ASN A N 1
ATOM 586 C CA . ASN A 1 73 ? -5.076 5.115 1.667 1.00 92.25 73 ASN A CA 1
ATOM 587 C C . ASN A 1 73 ? -5.387 3.700 2.174 1.00 92.25 73 ASN A C 1
ATOM 589 O O . ASN A 1 73 ? -5.717 3.523 3.351 1.00 92.25 73 ASN A O 1
ATOM 593 N N . THR A 1 74 ? -5.249 2.686 1.319 1.00 91.44 74 THR A N 1
ATOM 594 C CA . THR A 1 74 ? -5.353 1.279 1.733 1.00 91.44 74 THR A CA 1
ATOM 595 C C . THR A 1 74 ? -4.168 0.866 2.609 1.00 91.44 74 THR A C 1
ATOM 597 O O . THR A 1 74 ? -3.088 1.451 2.534 1.00 91.44 74 THR A O 1
ATOM 600 N N . ALA A 1 75 ? -4.349 -0.165 3.437 1.00 88.88 75 ALA A N 1
ATOM 601 C CA . ALA A 1 75 ? -3.265 -0.785 4.203 1.00 88.88 75 ALA A CA 1
ATOM 602 C C . ALA A 1 75 ? -2.135 -1.254 3.278 1.00 88.88 75 ALA A C 1
ATOM 604 O O . ALA A 1 75 ? -0.954 -1.061 3.562 1.00 88.88 75 ALA A O 1
ATOM 605 N N . TYR A 1 76 ? -2.528 -1.817 2.134 1.00 91.25 76 TYR A N 1
ATOM 606 C CA . TYR A 1 76 ? -1.624 -2.225 1.073 1.00 91.25 76 TYR A CA 1
ATOM 607 C C . TYR A 1 76 ? -0.772 -1.056 0.570 1.00 91.25 76 TYR A C 1
ATOM 609 O O . TYR A 1 76 ? 0.452 -1.156 0.558 1.00 91.25 76 TYR A O 1
ATOM 617 N N . ALA A 1 77 ? -1.385 0.079 0.237 1.00 92.56 77 ALA A N 1
ATOM 618 C CA . ALA A 1 77 ? -0.651 1.243 -0.241 1.00 92.56 77 ALA A CA 1
ATOM 619 C C . ALA A 1 77 ? 0.239 1.890 0.817 1.00 92.56 77 ALA A C 1
ATOM 621 O O . ALA A 1 77 ? 1.356 2.290 0.498 1.00 92.56 77 ALA A O 1
ATOM 622 N N . CYS A 1 78 ? -0.197 1.925 2.077 1.00 90.19 78 CYS A N 1
ATOM 623 C CA . CYS A 1 78 ? 0.653 2.374 3.175 1.00 90.19 78 CYS A CA 1
ATOM 624 C C . CYS A 1 78 ? 1.900 1.485 3.334 1.00 90.19 78 CYS A C 1
ATOM 626 O O . CYS A 1 78 ? 2.995 2.011 3.516 1.00 90.19 78 CYS A O 1
ATOM 628 N N . ALA A 1 79 ? 1.762 0.159 3.223 1.00 89.12 79 ALA A N 1
ATOM 629 C CA . ALA A 1 79 ? 2.893 -0.767 3.315 1.00 89.12 79 ALA A CA 1
ATOM 630 C C . ALA A 1 79 ? 3.891 -0.585 2.159 1.00 89.12 79 ALA A C 1
ATOM 632 O O . ALA A 1 79 ? 5.103 -0.577 2.378 1.00 89.12 79 ALA A O 1
ATOM 633 N N . ILE A 1 80 ? 3.385 -0.406 0.935 1.00 92.56 80 ILE A N 1
ATOM 634 C CA . ILE A 1 80 ? 4.222 -0.164 -0.246 1.00 92.56 80 ILE A CA 1
ATOM 635 C C . ILE A 1 80 ? 4.937 1.187 -0.154 1.00 92.56 80 ILE A C 1
ATOM 637 O O . ILE A 1 80 ? 6.138 1.252 -0.399 1.00 92.56 80 ILE A O 1
ATOM 641 N N . GLU A 1 81 ? 4.245 2.248 0.268 1.00 92.50 81 GLU A N 1
ATOM 642 C CA . GLU A 1 81 ? 4.864 3.562 0.474 1.00 92.50 81 GLU A CA 1
ATOM 643 C C . GLU A 1 81 ? 5.968 3.498 1.532 1.00 92.50 81 GLU A C 1
ATOM 645 O O . GLU A 1 81 ? 7.052 4.041 1.319 1.00 92.50 81 GLU A O 1
ATOM 650 N N . ALA A 1 82 ? 5.724 2.799 2.645 1.00 88.50 82 ALA A N 1
ATOM 651 C CA . ALA A 1 82 ? 6.724 2.596 3.688 1.00 88.50 82 ALA A CA 1
ATOM 652 C C . ALA A 1 82 ? 7.991 1.937 3.141 1.00 88.50 82 ALA A C 1
ATOM 654 O O . ALA A 1 82 ? 9.097 2.393 3.429 1.00 88.50 82 ALA A O 1
ATOM 655 N N . ARG A 1 83 ? 7.823 0.914 2.296 1.00 91.12 83 ARG A N 1
ATOM 656 C CA . ARG A 1 83 ? 8.937 0.201 1.678 1.00 91.12 83 ARG A CA 1
ATOM 657 C C . ARG A 1 83 ? 9.685 1.044 0.653 1.00 91.12 83 ARG A C 1
ATOM 659 O O . ARG A 1 83 ? 10.900 1.191 0.748 1.00 91.12 83 ARG A O 1
ATOM 666 N N . PHE A 1 84 ? 8.973 1.655 -0.288 1.00 90.75 84 PHE A N 1
ATOM 667 C CA . PHE A 1 84 ? 9.589 2.444 -1.357 1.00 90.75 84 PHE A CA 1
ATOM 668 C C . PHE A 1 84 ? 10.314 3.698 -0.858 1.00 90.75 84 PHE A C 1
ATOM 670 O O . PHE A 1 84 ? 11.177 4.213 -1.567 1.00 90.75 84 PHE A O 1
ATOM 677 N N . ASN A 1 85 ? 9.997 4.184 0.346 1.00 86.75 85 ASN A N 1
ATOM 678 C CA . ASN A 1 85 ? 10.670 5.326 0.965 1.00 86.75 85 ASN A CA 1
ATOM 679 C C . ASN A 1 85 ? 11.613 4.934 2.122 1.00 86.75 85 ASN A C 1
ATOM 681 O O . ASN A 1 85 ? 12.135 5.820 2.803 1.00 86.75 85 ASN A O 1
ATOM 685 N N . GLN A 1 86 ? 11.872 3.641 2.354 1.00 81.25 86 GLN A N 1
ATOM 686 C CA . GLN A 1 86 ? 12.726 3.193 3.463 1.00 81.25 86 GLN A CA 1
ATOM 687 C C . GLN A 1 86 ? 14.169 3.695 3.337 1.00 81.25 86 GLN A C 1
ATOM 689 O O . GLN A 1 86 ? 14.791 4.147 4.304 1.00 81.25 86 GLN A O 1
ATOM 694 N N . GLU A 1 87 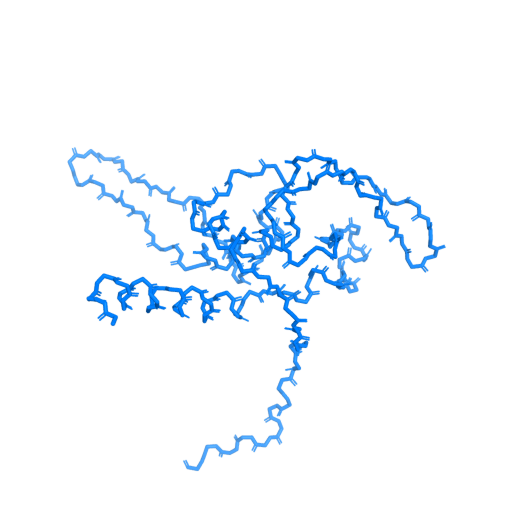? 14.705 3.610 2.123 1.00 67.88 87 GLU A N 1
ATOM 695 C CA . GLU A 1 87 ? 16.095 3.933 1.804 1.00 67.88 87 GLU A CA 1
ATOM 696 C C . GLU A 1 87 ? 16.245 5.301 1.140 1.00 67.88 87 GLU A C 1
ATOM 698 O O . GLU A 1 87 ? 17.287 5.588 0.553 1.00 67.88 87 GLU A O 1
ATOM 703 N N . LYS A 1 88 ? 15.238 6.181 1.246 1.00 65.44 88 LYS A N 1
ATOM 704 C CA . LYS A 1 88 ? 15.412 7.578 0.843 1.00 65.44 88 LYS A CA 1
ATOM 705 C C . LYS A 1 88 ? 16.523 8.207 1.685 1.00 65.44 88 LYS A C 1
ATOM 707 O O . LYS A 1 88 ? 16.343 8.573 2.847 1.00 65.44 88 LYS A O 1
ATOM 712 N N . ILE A 1 89 ? 17.709 8.271 1.092 1.00 51.88 89 ILE A N 1
ATOM 713 C CA . ILE A 1 89 ? 18.878 8.976 1.595 1.00 51.88 89 ILE A CA 1
ATOM 714 C C . ILE A 1 89 ? 19.087 10.138 0.638 1.00 51.88 89 ILE A C 1
ATOM 716 O O . ILE A 1 89 ? 19.497 9.944 -0.503 1.00 51.88 89 ILE A O 1
ATOM 720 N N . GLY A 1 90 ? 18.823 11.356 1.099 1.00 51.53 90 GLY A N 1
ATOM 721 C CA . GLY A 1 90 ? 19.144 12.515 0.287 1.00 51.53 90 GLY A CA 1
ATOM 722 C C . GLY A 1 90 ? 18.643 13.819 0.858 1.00 51.53 90 GLY A C 1
ATOM 723 O O . GLY A 1 90 ? 17.603 14.320 0.456 1.00 51.53 90 GLY A O 1
ATOM 724 N N . SER A 1 91 ? 19.452 14.448 1.707 1.00 51.34 91 SER A N 1
ATOM 725 C CA . SER A 1 91 ? 19.496 15.902 1.666 1.00 51.34 91 SER A CA 1
ATOM 726 C C . SER A 1 91 ? 20.078 16.304 0.308 1.00 51.34 91 SER A C 1
ATOM 728 O O . SER A 1 91 ? 21.299 16.278 0.143 1.00 51.34 91 SER A O 1
ATOM 730 N N . LEU A 1 92 ? 19.250 16.654 -0.681 1.00 53.28 92 LEU A N 1
ATOM 731 C CA . LEU A 1 92 ? 19.781 17.324 -1.869 1.00 53.28 92 LEU A CA 1
ATOM 732 C C . LEU A 1 92 ? 20.141 18.749 -1.451 1.00 53.28 92 LEU A C 1
ATOM 734 O O . LEU A 1 92 ? 19.299 19.647 -1.418 1.00 53.28 92 LEU A O 1
ATOM 738 N N . CYS A 1 93 ? 21.393 18.937 -1.054 1.00 58.47 93 CYS A N 1
ATOM 739 C CA . CYS A 1 93 ? 21.959 20.254 -0.833 1.00 58.47 93 CYS A CA 1
ATOM 740 C C . CYS A 1 93 ? 22.336 20.830 -2.192 1.00 58.47 93 CYS A C 1
ATOM 742 O O . CYS A 1 93 ? 23.276 20.364 -2.831 1.00 58.47 93 CYS A O 1
ATOM 744 N N . ILE A 1 94 ? 21.570 21.817 -2.653 1.00 66.38 94 ILE A N 1
ATOM 745 C CA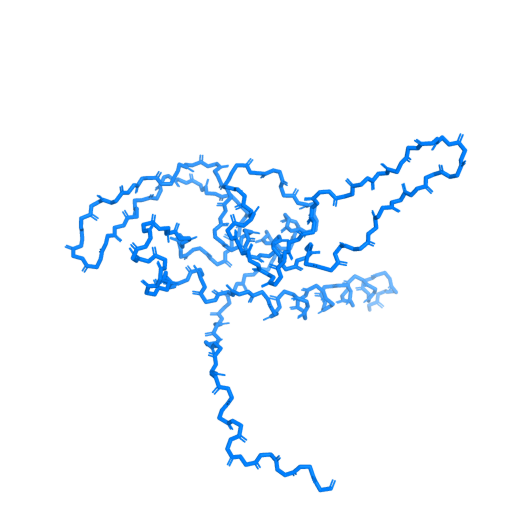 . ILE A 1 94 ? 21.895 22.561 -3.869 1.00 66.38 94 ILE A CA 1
ATOM 746 C C . ILE A 1 94 ? 23.053 23.504 -3.501 1.00 66.38 94 ILE A C 1
ATOM 748 O O . ILE A 1 94 ? 22.829 24.405 -2.702 1.00 66.38 94 ILE A O 1
ATOM 752 N N . PRO A 1 95 ? 24.277 23.366 -4.041 1.00 54.44 95 PRO A N 1
ATOM 753 C CA . PRO A 1 95 ? 25.430 24.148 -3.570 1.00 54.44 95 PRO A CA 1
ATOM 754 C C . PRO A 1 95 ? 25.281 25.670 -3.744 1.00 54.44 95 PRO A C 1
ATOM 756 O O . PRO A 1 95 ? 25.929 26.435 -3.040 1.00 54.44 95 PRO A O 1
ATOM 759 N N . LEU A 1 96 ? 24.425 26.115 -4.676 1.00 58.75 96 LEU A N 1
ATOM 760 C CA . LEU A 1 96 ? 24.210 27.535 -4.999 1.00 58.75 96 LEU A CA 1
ATOM 761 C C . LEU A 1 96 ? 23.184 28.245 -4.109 1.00 58.75 96 LEU A C 1
ATOM 763 O O . LEU A 1 96 ? 23.142 29.471 -4.068 1.00 58.75 96 LEU A O 1
ATOM 767 N N . THR A 1 97 ? 22.328 27.498 -3.423 1.00 54.66 97 THR A N 1
ATOM 768 C CA . THR A 1 97 ? 21.322 28.057 -2.521 1.00 54.66 97 THR A CA 1
ATOM 769 C C . THR A 1 97 ? 21.545 27.334 -1.215 1.00 54.66 97 THR A C 1
ATOM 771 O O . THR A 1 97 ? 21.377 26.128 -1.235 1.00 54.66 97 THR A O 1
ATOM 774 N N . ASN A 1 98 ? 21.938 27.989 -0.119 1.00 56.81 98 ASN A N 1
ATOM 775 C CA . ASN A 1 98 ? 22.214 27.377 1.201 1.00 56.81 98 ASN A CA 1
ATOM 776 C C . ASN A 1 98 ? 20.983 26.664 1.824 1.00 56.81 98 ASN A C 1
ATOM 778 O O . ASN A 1 98 ? 20.538 26.968 2.926 1.00 56.81 98 ASN A O 1
ATOM 782 N N . LYS A 1 99 ? 20.375 25.747 1.082 1.00 49.94 99 LYS A N 1
ATOM 783 C CA . LYS A 1 99 ? 19.063 25.153 1.228 1.00 49.94 99 LYS A CA 1
ATOM 784 C C . LYS A 1 99 ? 19.225 23.704 0.809 1.00 49.94 99 LYS A C 1
ATOM 786 O O . LYS A 1 99 ? 19.279 23.359 -0.370 1.00 49.94 99 LYS A O 1
ATOM 791 N N . CYS A 1 100 ? 19.332 22.862 1.817 1.00 57.50 100 CYS A N 1
ATOM 792 C CA . CYS A 1 100 ? 19.198 21.437 1.635 1.00 57.50 100 CYS A CA 1
ATOM 793 C C . CYS A 1 100 ? 17.710 21.103 1.573 1.00 57.50 100 CYS A C 1
ATOM 795 O O . CYS A 1 100 ? 16.935 21.524 2.435 1.00 57.50 100 CYS A O 1
ATOM 797 N N . LEU A 1 101 ? 17.303 20.344 0.557 1.00 55.56 101 LEU A N 1
ATOM 798 C CA . LEU A 1 101 ? 16.037 19.622 0.586 1.00 55.56 101 LEU A CA 1
ATOM 799 C C . LEU A 1 101 ? 16.203 18.497 1.605 1.00 55.56 101 LEU A C 1
ATOM 801 O O . LEU A 1 101 ? 16.614 17.403 1.252 1.00 55.56 101 LEU A O 1
ATOM 805 N N . ILE A 1 102 ? 16.001 18.796 2.888 1.00 54.84 102 ILE A N 1
ATOM 806 C CA . ILE A 1 102 ? 16.029 17.788 3.949 1.00 54.84 102 ILE A CA 1
ATOM 807 C C . ILE A 1 102 ? 14.778 16.929 3.757 1.00 54.84 102 ILE A C 1
ATOM 809 O O . ILE A 1 102 ? 13.675 17.365 4.091 1.00 54.84 102 ILE A O 1
ATOM 813 N N . GLU A 1 103 ? 14.931 15.739 3.178 1.00 57.06 103 GLU A N 1
ATOM 814 C CA . GLU A 1 103 ? 13.822 14.801 3.037 1.00 57.06 103 GLU A CA 1
ATOM 815 C C . GLU A 1 103 ? 13.420 14.277 4.422 1.00 57.06 103 GLU A C 1
ATOM 817 O O . GLU A 1 103 ? 14.099 13.455 5.035 1.00 57.06 103 GLU A O 1
ATOM 822 N N . LYS A 1 104 ? 12.283 14.775 4.920 1.00 52.47 104 LYS A N 1
ATOM 823 C CA . LYS A 1 104 ? 11.582 14.283 6.117 1.00 52.47 104 LYS A CA 1
ATOM 824 C C . LYS A 1 104 ? 10.894 12.924 5.892 1.00 52.47 104 LYS A C 1
ATOM 826 O O . LYS A 1 104 ? 10.168 12.468 6.768 1.00 52.47 104 LYS A O 1
ATOM 831 N N . ASP A 1 105 ? 11.129 12.293 4.744 1.00 57.31 105 ASP A N 1
ATOM 832 C CA . ASP A 1 105 ? 10.328 11.179 4.230 1.00 57.31 105 ASP A CA 1
ATOM 833 C C . ASP A 1 105 ? 11.004 9.814 4.406 1.00 57.31 105 ASP A C 1
ATOM 835 O O . ASP A 1 105 ? 10.491 8.811 3.912 1.00 57.31 105 ASP A O 1
ATOM 839 N N . LYS A 1 106 ? 12.158 9.750 5.086 1.00 65.44 106 LYS A N 1
ATOM 840 C CA . LYS A 1 106 ? 12.784 8.465 5.399 1.00 65.44 106 LYS A CA 1
ATOM 841 C C . LYS A 1 106 ? 11.887 7.699 6.366 1.00 65.44 106 LYS A C 1
ATOM 843 O O . LYS A 1 106 ? 11.720 8.115 7.511 1.00 65.44 106 LYS A O 1
ATOM 848 N N . ILE A 1 107 ? 11.376 6.558 5.916 1.00 65.56 107 ILE A N 1
ATOM 849 C CA . ILE A 1 107 ? 10.587 5.663 6.759 1.00 65.56 107 ILE A CA 1
ATOM 850 C C . ILE A 1 107 ? 11.521 4.613 7.347 1.00 65.56 107 ILE A C 1
ATOM 852 O O . ILE A 1 107 ? 12.086 3.776 6.648 1.00 65.56 107 ILE A O 1
ATOM 856 N N . SER A 1 108 ? 11.739 4.681 8.657 1.00 68.88 108 SER A N 1
ATOM 857 C CA . SER A 1 108 ? 12.636 3.734 9.322 1.00 68.88 108 SER A CA 1
ATOM 858 C C . SER A 1 108 ? 12.073 2.314 9.234 1.00 68.88 108 SER A C 1
ATOM 860 O O . SER A 1 108 ? 10.904 2.105 9.537 1.00 68.88 108 SER A O 1
ATOM 862 N N . ASN A 1 109 ? 12.905 1.337 8.860 1.00 71.81 109 ASN A N 1
ATOM 863 C CA . ASN A 1 109 ? 12.603 -0.097 8.967 1.00 71.81 109 ASN A CA 1
ATOM 864 C C . ASN A 1 109 ? 11.271 -0.555 8.333 1.00 71.81 109 ASN A C 1
ATOM 866 O O . ASN A 1 109 ? 10.640 -1.459 8.872 1.00 71.81 109 ASN A O 1
ATOM 870 N N . ASN A 1 110 ? 10.824 0.047 7.222 1.00 73.69 110 ASN A N 1
ATOM 871 C CA . ASN A 1 110 ? 9.514 -0.242 6.603 1.00 73.69 110 ASN A CA 1
ATOM 872 C C . ASN A 1 110 ? 8.318 -0.031 7.540 1.00 73.69 110 ASN A C 1
ATOM 874 O O . ASN A 1 110 ? 7.261 -0.635 7.351 1.00 73.69 110 ASN A O 1
ATOM 878 N N . ASP A 1 111 ? 8.470 0.815 8.556 1.00 78.12 111 ASP A N 1
ATOM 879 C CA . ASP A 1 111 ? 7.442 1.032 9.557 1.00 78.12 111 ASP A CA 1
ATOM 880 C C . ASP A 1 111 ? 6.249 1.790 8.966 1.00 78.12 111 ASP A C 1
ATOM 882 O O . ASP A 1 111 ? 6.215 3.017 8.852 1.00 78.12 111 ASP A O 1
ATOM 886 N N . ILE A 1 112 ? 5.228 1.009 8.626 1.00 78.31 112 ILE A N 1
ATOM 887 C CA . ILE A 1 112 ? 3.952 1.467 8.085 1.00 78.31 112 ILE A CA 1
ATOM 888 C C . ILE A 1 112 ? 3.262 2.523 8.961 1.00 78.31 112 ILE A C 1
ATOM 890 O O . ILE A 1 112 ? 2.493 3.324 8.434 1.00 78.31 112 ILE A O 1
ATOM 894 N N . THR A 1 113 ? 3.533 2.581 10.274 1.00 76.88 113 THR A N 1
ATOM 895 C CA . THR A 1 113 ? 2.912 3.583 11.166 1.00 76.88 113 THR A CA 1
ATOM 896 C C . THR A 1 113 ? 3.331 5.013 10.836 1.00 76.88 113 THR A C 1
ATOM 898 O O . THR A 1 113 ? 2.622 5.959 11.180 1.00 76.88 113 THR A O 1
ATOM 901 N N . GLN A 1 114 ? 4.450 5.179 10.131 1.00 78.06 114 GLN A N 1
ATOM 902 C CA . GLN A 1 114 ? 4.956 6.481 9.705 1.00 78.06 114 GLN A CA 1
ATOM 903 C C . GLN A 1 114 ? 4.214 7.008 8.463 1.00 78.06 114 GLN A C 1
ATOM 905 O O . GLN A 1 114 ? 4.325 8.190 8.134 1.00 78.06 114 GLN A O 1
ATOM 910 N N . VAL A 1 115 ? 3.391 6.175 7.807 1.00 83.38 115 VAL A N 1
ATOM 911 C CA . VAL A 1 115 ? 2.529 6.574 6.686 1.00 83.38 115 VAL A CA 1
ATOM 912 C C . VAL A 1 115 ? 1.119 6.880 7.190 1.00 83.38 115 VAL A C 1
ATOM 914 O O . VAL A 1 115 ? 0.370 5.988 7.586 1.00 83.38 115 VAL A O 1
ATOM 917 N N . LYS A 1 116 ? 0.714 8.153 7.135 1.00 83.19 116 LYS A N 1
ATOM 918 C C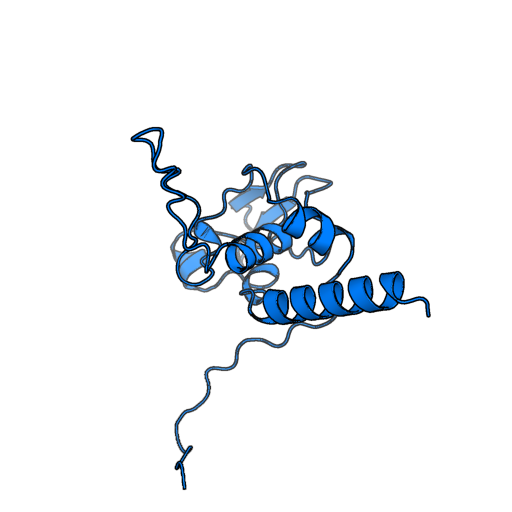A . LYS A 1 116 ? -0.651 8.556 7.512 1.00 83.19 116 LYS A CA 1
ATOM 919 C C . LYS A 1 116 ? -1.689 8.054 6.502 1.00 83.19 116 LYS A C 1
ATOM 921 O O . LYS A 1 116 ? -1.428 7.964 5.305 1.00 83.19 116 LYS A O 1
ATOM 926 N N . LEU A 1 117 ? -2.906 7.794 6.975 1.00 82.06 117 LEU A N 1
ATOM 927 C CA . LEU A 1 117 ? -4.017 7.318 6.137 1.00 82.06 117 LEU A CA 1
ATOM 928 C C . LEU A 1 117 ? -4.444 8.315 5.050 1.00 82.06 117 LEU A C 1
ATOM 930 O O . LEU A 1 117 ? -4.991 7.918 4.025 1.00 82.06 117 LEU A O 1
ATOM 934 N N . ASP A 1 118 ? -4.216 9.601 5.272 1.00 84.50 118 ASP A N 1
ATOM 935 C CA . ASP A 1 118 ? -4.537 10.705 4.372 1.00 84.50 118 ASP A CA 1
ATOM 936 C C . ASP A 1 118 ? -3.289 11.307 3.706 1.00 84.50 118 ASP A C 1
ATOM 938 O O . ASP A 1 118 ? -3.393 12.303 2.988 1.00 84.50 118 ASP A O 1
ATOM 942 N N . SER A 1 119 ? -2.106 10.710 3.911 1.00 86.19 119 SER A N 1
ATOM 943 C CA . SER A 1 119 ? -0.880 11.208 3.293 1.00 86.19 119 SER A CA 1
ATOM 944 C C . SER A 1 119 ? -0.957 11.125 1.771 1.00 86.19 119 SER A C 1
ATOM 946 O O . SER A 1 119 ? -1.578 10.232 1.179 1.00 86.19 119 SER A O 1
ATOM 948 N N . LYS A 1 120 ? -0.277 12.068 1.118 1.00 91.00 120 LYS A N 1
ATOM 949 C CA . LYS A 1 120 ? -0.032 11.988 -0.315 1.00 91.00 120 LYS A CA 1
ATOM 950 C C . LYS A 1 120 ? 0.987 10.880 -0.573 1.00 91.00 120 LYS A C 1
ATOM 952 O O . LYS A 1 120 ? 2.130 10.996 -0.146 1.00 91.00 120 LYS A O 1
ATOM 957 N N . LEU A 1 121 ? 0.562 9.846 -1.289 1.00 91.31 121 LEU A N 1
ATOM 958 C CA . LEU A 1 121 ? 1.427 8.757 -1.729 1.00 91.31 121 LEU A CA 1
ATOM 959 C C . LEU A 1 121 ? 2.314 9.194 -2.898 1.00 91.31 121 LEU A C 1
ATOM 961 O O . LEU A 1 121 ? 1.954 10.082 -3.683 1.00 91.31 121 LEU A O 1
ATOM 965 N N . SER A 1 122 ? 3.464 8.542 -3.038 1.00 91.94 122 SER A N 1
ATOM 966 C CA . SER A 1 122 ? 4.315 8.711 -4.208 1.00 91.94 122 SER A CA 1
ATOM 967 C C . SER A 1 122 ? 3.623 8.189 -5.474 1.00 91.94 122 SER A C 1
ATOM 969 O O . SER A 1 122 ? 2.807 7.265 -5.437 1.00 91.94 122 SER A O 1
ATOM 971 N N . LYS A 1 123 ? 3.989 8.750 -6.636 1.00 93.88 123 LYS A N 1
ATOM 972 C CA . LYS A 1 123 ? 3.486 8.260 -7.930 1.00 93.88 123 LYS A CA 1
ATOM 973 C C . LYS A 1 123 ? 3.810 6.773 -8.128 1.00 93.88 123 LYS A C 1
ATOM 975 O O . LYS A 1 123 ? 2.953 6.032 -8.590 1.00 93.88 123 LYS A O 1
ATOM 980 N N . ARG A 1 124 ? 5.011 6.341 -7.716 1.00 93.75 124 ARG A N 1
ATOM 981 C CA . ARG A 1 124 ? 5.460 4.939 -7.773 1.00 93.75 124 ARG A CA 1
ATOM 982 C C . ARG A 1 124 ? 4.505 4.018 -7.008 1.00 93.75 124 ARG A C 1
ATOM 984 O O . ARG A 1 124 ? 4.058 3.024 -7.564 1.00 93.75 124 ARG A O 1
ATOM 991 N N . THR A 1 125 ? 4.127 4.375 -5.780 1.00 94.88 125 THR A N 1
ATOM 992 C CA . THR A 1 125 ? 3.164 3.600 -4.978 1.00 94.88 125 THR A CA 1
ATOM 993 C C . THR A 1 125 ? 1.782 3.539 -5.621 1.00 94.88 125 THR A C 1
ATOM 995 O O . THR A 1 125 ? 1.184 2.464 -5.676 1.00 94.88 125 THR A O 1
ATOM 998 N N . ILE A 1 126 ? 1.266 4.672 -6.111 1.00 96.50 126 ILE A N 1
ATOM 999 C CA . ILE A 1 126 ? -0.060 4.732 -6.747 1.00 96.50 126 ILE A CA 1
ATOM 1000 C C . ILE A 1 126 ? -0.085 3.858 -8.005 1.00 96.50 126 ILE A C 1
ATOM 1002 O O . ILE A 1 126 ? -0.994 3.044 -8.160 1.00 96.50 126 ILE A O 1
ATOM 1006 N N . ASP A 1 127 ? 0.918 3.988 -8.876 1.00 96.25 127 ASP A N 1
ATOM 1007 C CA . ASP A 1 127 ? 1.017 3.196 -10.104 1.00 96.25 127 ASP A CA 1
ATOM 1008 C C . ASP A 1 127 ? 1.153 1.699 -9.782 1.00 96.25 127 ASP A C 1
ATOM 1010 O O . ASP A 1 127 ? 0.482 0.866 -10.392 1.00 96.25 127 ASP A O 1
ATOM 1014 N N . PHE A 1 128 ? 1.979 1.350 -8.788 1.00 96.38 128 PHE A N 1
ATOM 1015 C CA . PHE A 1 128 ? 2.211 -0.036 -8.388 1.00 96.38 128 PHE A CA 1
ATOM 1016 C C . PHE A 1 128 ? 0.944 -0.697 -7.833 1.00 96.38 128 PHE A C 1
ATOM 1018 O O . PHE A 1 128 ? 0.521 -1.741 -8.322 1.00 96.38 128 PHE A O 1
ATOM 1025 N N . THR A 1 129 ? 0.302 -0.087 -6.836 1.00 95.44 129 THR A N 1
ATOM 1026 C CA . THR A 1 129 ? -0.843 -0.688 -6.123 1.00 95.44 129 THR A CA 1
ATOM 1027 C C . THR A 1 129 ? -2.124 -0.765 -6.947 1.00 95.44 129 THR A C 1
ATOM 1029 O O . THR A 1 129 ? -2.983 -1.604 -6.668 1.00 95.44 129 THR A O 1
ATOM 1032 N N . ASN A 1 130 ? -2.248 0.073 -7.978 1.00 96.69 130 ASN A N 1
ATOM 1033 C CA . ASN A 1 130 ? -3.347 0.021 -8.943 1.00 96.69 130 ASN A CA 1
ATOM 1034 C C . ASN A 1 130 ? -3.075 -0.909 -10.133 1.00 96.69 130 ASN A C 1
ATOM 1036 O O . ASN A 1 130 ? -3.962 -1.119 -10.959 1.00 96.69 130 ASN A O 1
ATOM 1040 N N . ARG A 1 131 ? -1.872 -1.480 -10.237 1.00 96.25 131 ARG A N 1
ATOM 1041 C CA . ARG A 1 131 ? -1.499 -2.403 -11.317 1.00 96.25 131 ARG A CA 1
ATOM 1042 C C . ARG A 1 131 ? -1.237 -3.817 -10.814 1.00 96.25 131 ARG A C 1
ATOM 1044 O O . ARG A 1 131 ? -1.622 -4.781 -11.474 1.00 96.25 131 ARG A O 1
ATOM 1051 N N . PHE A 1 132 ? -0.636 -3.949 -9.637 1.00 94.62 132 PHE A N 1
ATOM 1052 C CA . PHE A 1 132 ? -0.294 -5.221 -9.017 1.00 94.62 132 PHE A CA 1
ATOM 1053 C C . PHE A 1 132 ? -1.205 -5.507 -7.828 1.00 94.62 132 PHE A C 1
ATOM 1055 O O . PHE A 1 132 ? -1.531 -4.625 -7.038 1.00 94.62 132 PHE A O 1
ATOM 1062 N N . ARG A 1 133 ? -1.626 -6.770 -7.710 1.00 91.81 133 ARG A N 1
ATOM 1063 C CA . ARG A 1 133 ? -2.411 -7.270 -6.578 1.00 91.81 133 ARG A CA 1
ATOM 1064 C C . ARG A 1 133 ? -1.660 -8.368 -5.851 1.00 91.81 133 ARG A C 1
ATOM 1066 O O . ARG A 1 133 ? -1.003 -9.197 -6.479 1.00 91.81 133 ARG A O 1
ATOM 1073 N N . ILE A 1 134 ? -1.853 -8.452 -4.542 1.00 87.25 134 ILE A N 1
ATOM 1074 C CA . ILE A 1 134 ? -1.349 -9.583 -3.762 1.00 87.25 134 ILE A CA 1
ATOM 1075 C C . ILE A 1 134 ? -2.273 -10.781 -4.002 1.00 87.25 134 ILE A C 1
ATOM 1077 O O . ILE A 1 134 ? -3.474 -10.723 -3.731 1.00 87.25 134 ILE A O 1
ATOM 1081 N N . LEU A 1 135 ? -1.714 -11.864 -4.542 1.00 82.62 135 LEU A N 1
ATOM 1082 C CA . LEU A 1 135 ? -2.424 -13.133 -4.740 1.00 82.62 135 LEU A CA 1
ATOM 1083 C C . LEU A 1 135 ? -2.222 -14.062 -3.546 1.00 82.62 135 LEU A C 1
ATOM 1085 O O . LEU A 1 135 ? -3.180 -14.591 -2.987 1.00 82.62 135 LEU A O 1
ATOM 1089 N N . VAL A 1 136 ? -0.967 -14.213 -3.132 1.00 71.44 136 VAL A N 1
ATOM 1090 C CA . VAL A 1 136 ? -0.546 -15.051 -2.014 1.00 71.44 136 VAL A CA 1
ATOM 1091 C C . VAL A 1 136 ? 0.461 -14.252 -1.200 1.00 71.44 136 VAL A C 1
ATOM 1093 O O . VAL A 1 136 ? 1.333 -13.594 -1.758 1.00 71.44 136 VAL A O 1
ATOM 1096 N N . HIS A 1 137 ? 0.308 -14.291 0.117 1.00 65.56 137 HIS A N 1
ATOM 1097 C CA . HIS A 1 137 ? 1.276 -13.747 1.058 1.00 65.56 137 HIS A CA 1
ATOM 1098 C C . HIS A 1 137 ? 1.765 -14.916 1.910 1.00 65.56 137 HIS A C 1
ATOM 1100 O O . HIS A 1 137 ? 0.938 -15.616 2.497 1.00 65.56 137 HIS A O 1
ATOM 1106 N N . GLN A 1 138 ? 3.076 -15.145 1.926 1.00 61.94 138 GLN A N 1
ATOM 1107 C CA . GLN A 1 138 ? 3.714 -16.017 2.905 1.00 61.94 138 GLN A CA 1
ATOM 1108 C C . GLN A 1 138 ? 4.111 -15.150 4.098 1.00 61.94 138 GLN A C 1
ATOM 1110 O O . GLN A 1 138 ? 4.747 -14.116 3.903 1.00 61.94 138 GLN A O 1
ATOM 1115 N N . GLU A 1 139 ? 3.685 -15.543 5.300 1.00 63.81 139 GLU A N 1
ATOM 1116 C CA . GLU A 1 139 ? 4.059 -14.839 6.530 1.00 63.81 139 GLU A CA 1
ATOM 1117 C C . GLU A 1 139 ? 5.582 -14.876 6.704 1.00 63.81 139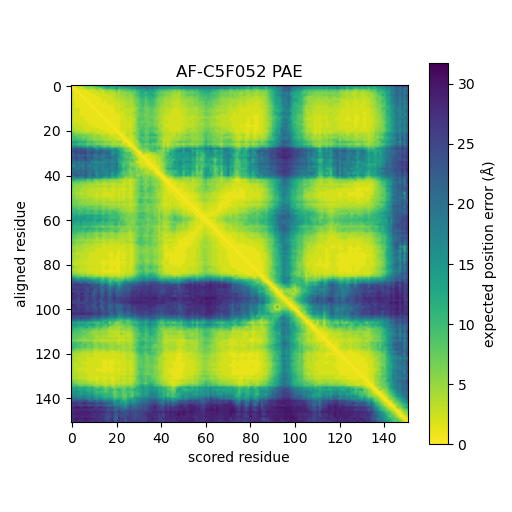 GLU A C 1
ATOM 1119 O O . GLU A 1 139 ? 6.236 -15.857 6.332 1.00 63.81 139 GLU A O 1
ATOM 1124 N N . ASN A 1 140 ? 6.147 -13.813 7.280 1.00 58.78 140 ASN A N 1
ATOM 1125 C CA . ASN A 1 140 ? 7.561 -13.785 7.621 1.00 58.78 140 ASN A CA 1
ATOM 1126 C C . ASN A 1 140 ? 7.813 -14.820 8.728 1.00 58.78 140 ASN A C 1
ATOM 1128 O O . ASN A 1 140 ? 7.487 -14.591 9.891 1.00 58.78 140 ASN A O 1
ATOM 1132 N N . ILE A 1 141 ? 8.376 -15.978 8.380 1.00 57.34 141 ILE A N 1
ATOM 1133 C CA . ILE A 1 141 ? 8.79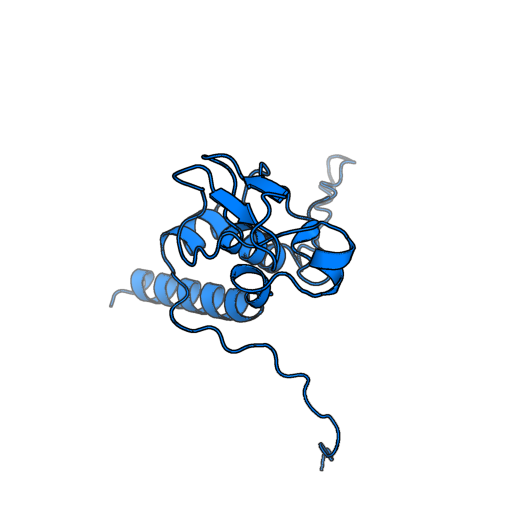2 -16.969 9.377 1.00 57.34 141 ILE A CA 1
ATOM 1134 C C . ILE A 1 141 ? 10.079 -16.436 10.021 1.00 57.34 141 ILE A C 1
ATOM 1136 O O . ILE A 1 141 ? 11.034 -16.165 9.285 1.00 57.34 141 ILE A O 1
ATOM 1140 N N . PRO A 1 142 ? 10.158 -16.281 11.358 1.00 53.50 142 PRO A N 1
ATOM 1141 C CA . PRO A 1 142 ? 11.428 -16.018 12.015 1.00 53.50 142 PRO A CA 1
ATOM 1142 C C . PRO A 1 142 ? 12.377 -17.146 11.626 1.00 53.50 142 PRO A C 1
ATOM 1144 O O . PRO A 1 142 ? 12.098 -18.314 11.897 1.00 53.50 142 PRO A O 1
ATOM 1147 N N . MET A 1 143 ? 13.460 -16.815 10.930 1.00 48.84 143 MET A N 1
ATOM 1148 C CA . MET A 1 143 ? 14.479 -17.800 10.610 1.00 48.84 143 MET A CA 1
ATOM 1149 C C . MET A 1 143 ? 15.017 -18.326 11.942 1.00 48.84 143 MET A C 1
ATOM 1151 O O . MET A 1 143 ? 15.622 -17.571 12.705 1.00 48.84 143 MET A O 1
ATOM 1155 N N . ASP A 1 144 ? 14.760 -19.599 12.244 1.00 52.47 144 ASP A N 1
ATOM 1156 C CA . ASP A 1 144 ? 15.479 -20.296 13.300 1.00 52.47 144 ASP A CA 1
ATOM 1157 C C . ASP A 1 144 ? 16.943 -20.349 12.855 1.00 52.47 144 ASP A C 1
ATOM 1159 O O . ASP A 1 144 ? 17.349 -21.174 12.036 1.00 52.47 144 ASP A O 1
ATOM 1163 N N . LEU A 1 145 ? 17.737 -19.393 13.342 1.00 51.25 145 LEU A N 1
ATOM 1164 C CA . LEU A 1 145 ? 19.180 -19.302 13.112 1.00 51.25 145 LEU A CA 1
ATOM 1165 C C . LEU A 1 145 ? 19.940 -20.485 13.739 1.00 51.25 145 LEU A C 1
ATOM 1167 O O . LEU A 1 145 ? 21.169 -20.526 13.691 1.00 51.25 145 LEU A O 1
ATOM 1171 N N . GLY A 1 146 ? 19.228 -21.463 14.299 1.00 48.56 146 GLY A N 1
ATOM 1172 C CA . GLY A 1 146 ? 19.752 -22.599 15.023 1.00 48.56 146 GLY A CA 1
ATOM 1173 C C . GLY A 1 146 ? 20.613 -23.593 14.252 1.00 48.56 146 GLY A C 1
ATOM 1174 O O . GLY A 1 146 ? 20.903 -24.605 14.869 1.00 48.56 146 GLY A O 1
ATOM 1175 N N . ASN A 1 147 ? 21.037 -23.374 12.990 1.00 48.28 147 ASN A N 1
ATOM 1176 C CA . ASN A 1 147 ? 22.071 -24.206 12.330 1.00 48.28 147 ASN A CA 1
ATOM 1177 C C . ASN A 1 147 ? 22.647 -23.676 10.989 1.00 48.28 147 ASN A C 1
ATOM 1179 O O . ASN A 1 147 ? 23.049 -24.474 10.140 1.00 48.28 147 ASN A O 1
ATOM 1183 N N . ILE A 1 148 ? 22.773 -22.362 10.759 1.00 42.78 148 ILE A N 1
ATOM 1184 C CA . ILE A 1 148 ? 23.609 -21.895 9.631 1.00 42.78 148 ILE A CA 1
ATOM 1185 C C . ILE A 1 148 ? 25.067 -21.883 10.097 1.00 42.78 148 ILE A C 1
ATOM 1187 O O . ILE A 1 148 ? 25.576 -20.886 10.604 1.00 42.78 148 ILE A O 1
ATOM 1191 N N . LYS A 1 149 ? 25.753 -23.018 9.940 1.00 44.19 149 LYS A N 1
ATOM 1192 C CA . LYS A 1 149 ? 27.215 -23.007 9.883 1.00 44.19 149 LYS A CA 1
ATOM 1193 C C . LYS A 1 149 ? 27.595 -22.503 8.497 1.00 44.19 149 LYS A C 1
ATOM 1195 O O . LYS A 1 149 ? 27.415 -23.223 7.519 1.00 44.19 149 LYS A O 1
ATOM 1200 N N . CYS A 1 150 ? 28.097 -21.273 8.412 1.00 40.31 150 CYS A N 1
ATOM 1201 C CA . CYS A 1 150 ? 28.938 -20.892 7.284 1.00 40.31 150 CYS A CA 1
ATOM 1202 C C . CYS A 1 150 ? 30.114 -21.879 7.264 1.00 40.31 150 CYS A C 1
ATOM 1204 O O . CYS A 1 150 ? 30.881 -21.930 8.229 1.00 40.31 150 CYS A O 1
ATOM 1206 N N . GLY A 1 151 ? 30.156 -22.727 6.238 1.00 45.16 151 GLY A N 1
ATOM 1207 C CA . GLY A 1 151 ? 31.328 -23.536 5.911 1.00 45.16 151 GLY A CA 1
ATOM 1208 C C . GLY A 1 151 ? 32.382 -22.698 5.213 1.00 45.16 151 GLY A C 1
ATOM 1209 O O . GLY A 1 151 ? 31.991 -21.705 4.557 1.00 45.16 151 GLY A O 1
#

Sequence (151 aa):
MNPKDFIEQLKDYADIADASYAMLEYIKKNTESDRKNNVFKADNLTFGDKLQQDIKVKDDKGNLLYIKPKGTNTAYACAIEARFNQEKIGSLCIPLTNKCLIEKDKISNNDITQVKLDSKLSKRTIDFTNRFRILVHQENIPMDLGNIKCG

pLDDT: mean 77.03, std 16.29, range [40.31, 96.69]

Radius of gyration: 18.37 Å; Cα contacts (8 Å, |Δi|>4): 200; chains: 1; bounding box: 48×52×51 Å

Mean predicted aligned error: 10.53 Å

Secondary structure (DSSP, 8-state):
--HHHHHHHHHHHHHHHHHHTS-GGGGT---HHHHHTT--------S-SB-SS-EEEE-TTS-EEEEE-TTSBPHHHHHHHHHHTTT----EEETTTTEEE--TT--GGG-GGGS-TTPPPPHHHHHHHTT---S----------TT----

Solvent-accessible surface area (backbone atoms only — not comparable to full-atom values): 9000 Å² total; per-residue (Å²): 133,56,74,65,58,51,54,51,52,53,50,51,52,50,52,51,58,56,50,66,73,22,61,61,59,40,20,77,43,60,49,75,64,28,61,75,70,73,46,79,56,47,72,66,46,48,56,37,36,53,33,90,51,69,42,78,43,56,50,100,86,68,48,80,74,52,73,48,56,50,70,25,49,24,31,44,30,31,22,40,42,16,36,77,24,34,77,59,78,57,62,54,60,46,92,90,46,104,50,56,48,68,65,88,62,50,22,65,91,36,39,37,85,76,48,58,53,80,56,86,74,54,69,66,38,47,57,45,26,65,71,48,61,67,86,79,83,80,74,88,70,81,76,77,74,86,73,79,73,84,127

Organism: NCBI:txid537972

Foldseek 3Di:
DDPVVVVVVVVLVVLVVLLLQQQCVLQPDQDPVCVVVVNRLHPVFFAAQWAQAKGFDADPVRHTSDIDGGGWGHSSLLSSQLRVQQPPDDQPCPVVDNDTPPPPRHRHPSPSVVRDRRDDGDPSSRVNRNVDGDPDDDHPDPPPPVDPDPD

Nearest PDB structures (foldseek):
  9g8m-assembly1_M  TM=2.774E-01  e=1.941E+00  Homo sapiens
  8cdv-assembly1_C  TM=2.999E-01  e=2.210E+00  Bacillus subtilis subsp. subtilis str. 168
  8bmx-assembly3_B  TM=3.752E-01  e=5.471E+00  Bacteroides thetaiotaomicron VPI-5482